Protein AF-A0A1V5L8Q8-F1 (afdb_monomer)

Nearest PDB structures (foldseek):
  6s1k-assembly1_F  TM=3.550E-01  e=3.453E+00  Escherichia coli str. K-12 substr. MG1655star

Secondary structure (DSSP, 8-state):
-HHHHHHHHHHHHHHHHHHHHHHHHHHHHHHHHHHHHHHHHHHHHHHHHHHHHHHHHHHHHHTT---HHHHHHHHHHHHHHHHHHHHHHHHHHHHHTSS------

Mean predicted aligned error: 15.07 Å

pLDDT: mean 72.55, std 12.28, range [45.75, 91.12]

Radius of gyration: 25.09 Å; Cα contacts (8 Å, |Δi|>4): 12; chains: 1; bounding box: 64×27×68 Å

Structure (mmCIF, N/CA/C/O backbone):
data_AF-A0A1V5L8Q8-F1
#
_entry.id   AF-A0A1V5L8Q8-F1
#
loop_
_atom_site.group_PDB
_atom_site.id
_atom_site.type_symbol
_atom_site.label_atom_id
_atom_site.label_alt_id
_atom_site.label_comp_id
_atom_site.label_asym_id
_atom_site.label_entity_id
_atom_site.label_seq_id
_atom_site.pdbx_PDB_ins_code
_atom_site.Cartn_x
_atom_site.Cartn_y
_atom_site.Cartn_z
_atom_site.occupancy
_atom_site.B_iso_or_equiv
_atom_site.auth_seq_id
_atom_site.auth_comp_id
_atom_site.auth_asym_id
_atom_site.auth_atom_id
_atom_site.pdbx_PDB_model_num
ATOM 1 N N . MET A 1 1 ? 47.175 17.014 -36.276 1.00 53.47 1 MET A N 1
ATOM 2 C CA . MET A 1 1 ? 46.751 15.627 -35.961 1.00 53.47 1 MET A CA 1
ATOM 3 C C . MET A 1 1 ? 46.161 15.435 -34.554 1.00 53.47 1 MET A C 1
ATOM 5 O O . MET A 1 1 ? 45.258 14.627 -34.404 1.00 53.47 1 MET A O 1
ATOM 9 N N . LYS A 1 2 ? 46.569 16.194 -33.520 1.00 57.28 2 LYS A N 1
ATOM 10 C CA . LYS A 1 2 ? 46.101 15.981 -32.127 1.00 57.28 2 LYS A CA 1
ATOM 11 C C . LYS A 1 2 ? 44.629 16.362 -31.839 1.00 57.28 2 LYS A C 1
ATOM 13 O O . LYS A 1 2 ? 44.077 15.926 -30.837 1.00 57.28 2 LYS A O 1
ATOM 18 N N . LYS A 1 3 ? 43.984 17.149 -32.714 1.00 57.81 3 LYS A N 1
ATOM 19 C CA . LYS A 1 3 ? 42.582 17.601 -32.555 1.00 57.81 3 LYS A CA 1
ATOM 20 C C . LYS A 1 3 ? 41.545 16.570 -33.032 1.00 57.81 3 LYS A C 1
ATOM 22 O O . LYS A 1 3 ? 40.495 16.442 -32.419 1.00 57.81 3 LYS A O 1
ATOM 27 N N . ILE A 1 4 ? 41.880 15.785 -34.057 1.00 62.41 4 ILE A N 1
ATOM 28 C CA . ILE A 1 4 ? 41.005 14.750 -34.639 1.00 62.41 4 ILE A CA 1
ATOM 29 C C . ILE A 1 4 ? 40.844 13.542 -33.702 1.00 62.41 4 ILE A C 1
ATOM 31 O O . ILE A 1 4 ? 39.743 13.031 -33.539 1.00 62.41 4 ILE A O 1
ATOM 35 N N . SER A 1 5 ? 41.906 13.158 -32.987 1.00 57.16 5 SER A N 1
ATOM 36 C CA . SER A 1 5 ? 41.855 12.066 -32.001 1.00 57.16 5 SER A CA 1
ATOM 37 C C . SER A 1 5 ? 40.985 12.398 -30.769 1.00 57.16 5 SER A C 1
ATOM 39 O O . SER A 1 5 ? 40.309 11.518 -30.245 1.00 57.16 5 SER A O 1
ATOM 41 N N . LYS A 1 6 ? 40.907 13.675 -30.351 1.00 58.38 6 LYS A N 1
ATOM 42 C CA . LYS A 1 6 ? 40.015 14.127 -29.259 1.00 58.38 6 LYS A CA 1
ATOM 43 C C . LYS A 1 6 ? 38.531 14.125 -29.647 1.00 58.38 6 LYS A C 1
ATOM 45 O O . LYS A 1 6 ? 37.693 13.812 -28.810 1.00 58.38 6 LYS A O 1
ATOM 50 N N . ILE A 1 7 ? 38.216 14.454 -30.901 1.00 63.81 7 ILE A N 1
ATOM 51 C CA . ILE A 1 7 ? 36.836 14.466 -31.415 1.00 63.81 7 ILE A CA 1
ATOM 52 C C . ILE A 1 7 ? 36.292 13.039 -31.559 1.00 63.81 7 ILE A C 1
ATOM 54 O O . ILE A 1 7 ? 35.157 12.779 -31.170 1.00 63.81 7 ILE A O 1
ATOM 58 N N . LEU A 1 8 ? 37.120 12.095 -32.018 1.00 64.00 8 LEU A N 1
ATOM 59 C CA . LEU A 1 8 ? 36.727 10.687 -32.117 1.00 64.00 8 LEU A CA 1
ATOM 60 C C . LEU A 1 8 ? 36.508 10.039 -30.736 1.00 64.00 8 LEU A C 1
ATOM 62 O O . LEU A 1 8 ? 35.581 9.252 -30.567 1.00 64.00 8 LEU A O 1
ATOM 66 N N . GLY A 1 9 ? 37.304 10.422 -29.729 1.00 65.88 9 GLY A N 1
ATOM 67 C CA . GLY A 1 9 ? 37.110 9.973 -28.345 1.00 65.88 9 GLY A CA 1
ATOM 68 C C . GLY A 1 9 ? 35.809 10.479 -27.707 1.00 65.88 9 GLY A C 1
ATOM 69 O O . GLY A 1 9 ? 35.163 9.736 -26.973 1.00 65.88 9 GLY A O 1
ATOM 70 N N . LEU A 1 10 ? 35.385 11.710 -28.020 1.00 64.25 10 LEU A N 1
ATOM 71 C CA . LEU A 1 10 ? 34.125 12.271 -27.519 1.00 64.25 10 LEU A CA 1
ATOM 72 C C . LEU A 1 10 ? 32.897 11.641 -28.204 1.00 64.25 10 LEU A C 1
ATOM 74 O O . LEU A 1 10 ? 31.893 11.394 -27.542 1.00 64.25 10 LEU A O 1
ATOM 78 N N . GLY A 1 11 ? 32.994 11.321 -29.501 1.00 67.19 11 GLY A N 1
ATOM 79 C CA . GLY A 1 11 ? 31.950 10.595 -30.236 1.00 67.19 11 GLY A CA 1
ATOM 80 C C . GLY A 1 11 ? 31.762 9.154 -29.750 1.00 67.19 11 GLY A C 1
ATOM 81 O O . GLY A 1 11 ? 30.631 8.712 -29.575 1.00 67.19 11 GLY A O 1
ATOM 82 N N . ALA A 1 12 ? 32.853 8.443 -29.445 1.00 64.12 12 ALA A N 1
ATOM 83 C CA . ALA A 1 12 ? 32.789 7.100 -28.867 1.00 64.12 12 ALA A CA 1
ATOM 84 C C . ALA A 1 12 ? 32.231 7.103 -27.433 1.00 64.12 12 ALA A C 1
ATOM 86 O O . ALA A 1 12 ? 31.454 6.220 -27.085 1.00 64.12 12 ALA A O 1
ATOM 87 N N . ALA A 1 13 ? 32.568 8.109 -26.617 1.00 61.88 13 ALA A N 1
ATOM 88 C CA . ALA A 1 13 ? 31.982 8.275 -25.287 1.00 61.88 13 ALA A CA 1
ATOM 89 C C . ALA A 1 13 ? 30.480 8.594 -25.359 1.00 61.88 13 ALA A C 1
ATOM 91 O O . ALA A 1 13 ? 29.715 8.013 -24.601 1.00 61.88 13 ALA A O 1
ATOM 92 N N . GLY A 1 14 ? 30.049 9.453 -26.290 1.00 64.12 14 GLY A N 1
ATOM 93 C CA . GLY A 1 14 ? 28.630 9.735 -26.530 1.00 64.12 14 GLY A CA 1
ATOM 94 C C . GLY A 1 14 ? 27.856 8.514 -27.031 1.00 64.12 14 GLY A C 1
ATOM 95 O O . GLY A 1 14 ? 26.763 8.244 -26.542 1.00 64.12 14 GLY A O 1
ATOM 96 N N . LEU A 1 15 ? 28.450 7.725 -27.933 1.00 64.62 15 LEU A N 1
ATOM 97 C CA . LEU A 1 15 ? 27.858 6.482 -28.427 1.00 64.62 15 LEU A CA 1
ATOM 98 C C . LEU A 1 15 ? 27.763 5.427 -27.316 1.00 64.62 15 LEU A C 1
ATOM 100 O O . LEU A 1 15 ? 26.694 4.861 -27.126 1.00 64.62 15 LEU A O 1
ATOM 104 N N . LEU A 1 16 ? 28.821 5.234 -26.519 1.00 60.94 16 LEU A N 1
ATOM 105 C CA . LEU A 1 16 ? 28.802 4.340 -25.357 1.00 60.94 16 LEU A CA 1
ATOM 106 C C . LEU A 1 16 ? 27.790 4.799 -24.298 1.00 60.94 16 LEU A C 1
ATOM 108 O O . LEU A 1 16 ? 27.077 3.969 -23.742 1.00 60.94 16 LEU A O 1
ATOM 112 N N . LEU A 1 17 ? 27.668 6.101 -24.025 1.00 62.00 17 LEU A N 1
ATOM 113 C CA . LEU A 1 17 ? 26.652 6.619 -23.103 1.00 62.00 17 LEU A CA 1
ATOM 114 C C . LEU A 1 17 ? 25.234 6.396 -23.656 1.00 62.00 17 LEU A C 1
ATOM 116 O O . LEU A 1 17 ? 24.341 6.016 -22.904 1.00 62.00 17 LEU A O 1
ATOM 120 N N . SER A 1 18 ? 25.041 6.560 -24.970 1.00 59.91 18 SER A N 1
ATOM 121 C CA . SER A 1 18 ? 23.750 6.344 -25.637 1.00 59.91 18 SER A CA 1
ATOM 122 C C . SER A 1 18 ? 23.333 4.872 -25.680 1.00 59.91 18 SER A C 1
ATOM 124 O O . SER A 1 18 ? 22.168 4.568 -25.454 1.00 59.91 18 SER A O 1
ATOM 126 N N . THR A 1 19 ? 24.272 3.937 -25.871 1.00 59.53 19 THR A N 1
ATOM 127 C CA . THR A 1 19 ? 23.980 2.496 -25.843 1.00 59.53 19 THR A CA 1
ATOM 128 C C . THR A 1 19 ? 23.661 2.015 -24.431 1.00 59.53 19 THR A C 1
ATOM 130 O O . THR A 1 19 ? 22.827 1.128 -24.264 1.00 59.53 19 THR A O 1
ATOM 133 N N . ASN A 1 20 ? 24.283 2.617 -23.407 1.00 60.69 20 ASN A N 1
ATOM 134 C CA . ASN A 1 20 ? 23.929 2.366 -22.009 1.00 60.69 20 ASN A CA 1
ATOM 135 C C . ASN A 1 20 ? 22.562 2.962 -21.656 1.00 60.69 20 ASN A C 1
ATOM 137 O O . ASN A 1 20 ? 21.817 2.329 -20.923 1.00 60.69 20 ASN A O 1
ATOM 141 N N . PHE A 1 21 ? 22.205 4.131 -22.193 1.00 58.31 21 PHE A N 1
ATOM 142 C CA . PHE A 1 21 ? 20.878 4.720 -22.011 1.00 58.31 21 PHE A CA 1
ATOM 143 C C . PHE A 1 21 ? 19.781 3.903 -22.710 1.00 58.31 21 PHE A C 1
ATOM 145 O O . PHE A 1 21 ? 18.759 3.633 -22.095 1.00 58.31 21 PHE A O 1
ATOM 152 N N . ALA A 1 22 ? 20.015 3.428 -23.937 1.00 59.19 22 ALA A N 1
ATOM 153 C CA . ALA A 1 22 ? 19.090 2.540 -24.645 1.00 59.19 22 ALA A CA 1
ATOM 154 C C . ALA A 1 22 ? 18.931 1.181 -23.933 1.00 59.19 22 ALA A C 1
ATOM 156 O O . ALA A 1 22 ? 17.816 0.728 -23.709 1.00 59.19 22 ALA A O 1
ATOM 157 N N . SER A 1 23 ? 20.034 0.572 -23.476 1.00 62.94 23 SER A N 1
ATOM 158 C CA . SER A 1 23 ? 19.982 -0.676 -22.691 1.00 62.94 23 SER A CA 1
ATOM 159 C C . SER A 1 23 ? 19.357 -0.475 -21.303 1.00 62.94 23 SER A C 1
ATOM 161 O O . SER A 1 23 ? 18.715 -1.376 -20.767 1.00 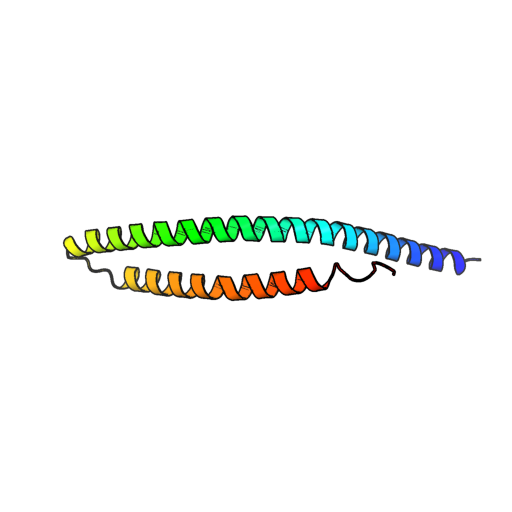62.94 23 SER A O 1
ATOM 163 N N . ALA A 1 24 ? 19.535 0.705 -20.702 1.00 61.47 24 ALA A N 1
ATOM 164 C CA . ALA A 1 24 ? 18.875 1.075 -19.457 1.00 61.47 24 ALA A CA 1
ATOM 165 C C . ALA A 1 24 ? 17.384 1.360 -19.668 1.00 61.47 24 ALA A C 1
ATOM 167 O O . ALA A 1 24 ? 16.610 1.052 -18.773 1.00 61.47 24 ALA A O 1
ATOM 168 N N . ALA A 1 25 ? 16.967 1.888 -20.821 1.00 65.62 25 ALA A N 1
ATOM 169 C CA . ALA A 1 25 ? 15.561 2.105 -21.148 1.00 65.62 25 ALA A CA 1
ATOM 170 C C . ALA A 1 25 ? 14.788 0.777 -21.203 1.00 65.62 25 ALA A C 1
ATOM 172 O O . ALA A 1 25 ? 13.766 0.656 -20.535 1.00 65.62 25 ALA A O 1
ATOM 173 N N . ASP A 1 26 ? 15.325 -0.252 -21.868 1.00 69.94 26 ASP A N 1
ATOM 174 C CA . ASP A 1 26 ? 14.754 -1.612 -21.868 1.00 69.94 26 ASP A CA 1
ATOM 175 C C . ASP A 1 26 ? 14.698 -2.238 -20.458 1.00 69.94 26 ASP A C 1
ATOM 177 O O . ASP A 1 26 ? 13.718 -2.884 -20.064 1.00 69.94 26 ASP A O 1
ATOM 181 N N . ALA A 1 27 ? 15.745 -2.029 -19.652 1.00 73.94 27 ALA A N 1
ATOM 182 C CA . ALA A 1 27 ? 15.783 -2.504 -18.270 1.00 73.94 27 ALA A CA 1
ATOM 183 C C . ALA A 1 27 ? 14.780 -1.761 -17.367 1.00 73.94 27 ALA A C 1
ATOM 185 O O . ALA A 1 27 ? 14.148 -2.378 -16.507 1.00 73.94 27 ALA A O 1
ATOM 186 N N . ILE A 1 28 ? 14.612 -0.451 -17.564 1.00 76.88 28 ILE A N 1
ATOM 187 C CA . ILE A 1 28 ? 13.650 0.388 -16.844 1.00 76.88 28 ILE A CA 1
ATOM 188 C C . ILE A 1 28 ? 12.222 -0.004 -17.231 1.00 76.88 28 ILE A C 1
ATOM 190 O O . ILE A 1 28 ? 11.397 -0.172 -16.338 1.00 76.88 28 ILE A O 1
ATOM 194 N N . ASP A 1 29 ? 11.943 -0.252 -18.510 1.00 75.75 29 ASP A N 1
ATOM 195 C CA . ASP A 1 29 ? 10.627 -0.699 -1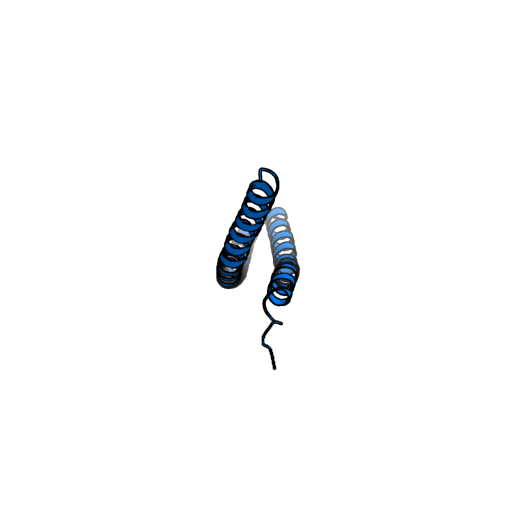8.979 1.00 75.75 29 ASP A CA 1
ATOM 196 C C . ASP A 1 29 ? 10.247 -2.075 -18.394 1.00 75.75 29 ASP A C 1
ATOM 198 O O . ASP A 1 29 ? 9.146 -2.283 -17.871 1.00 75.75 29 ASP A O 1
ATOM 202 N N . THR 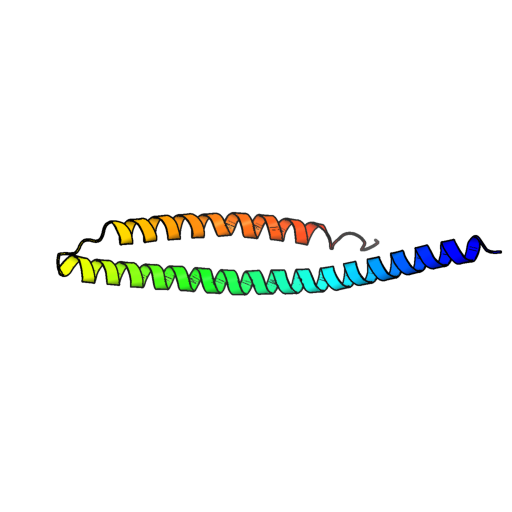A 1 30 ? 11.223 -2.989 -18.328 1.00 79.00 30 THR A N 1
ATOM 203 C CA . THR A 1 30 ? 11.071 -4.292 -17.661 1.00 79.00 30 THR A CA 1
ATOM 204 C C . THR A 1 30 ? 10.777 -4.139 -16.164 1.00 79.00 30 THR A C 1
ATOM 206 O O . THR A 1 30 ? 9.907 -4.827 -15.616 1.00 79.00 30 THR A O 1
ATOM 209 N N . VAL A 1 31 ? 11.491 -3.243 -15.476 1.00 76.69 31 VAL A N 1
ATOM 210 C CA . VAL A 1 31 ? 11.274 -2.950 -14.051 1.00 76.69 31 VAL A CA 1
ATOM 211 C C . VAL A 1 31 ? 9.911 -2.302 -13.821 1.00 76.69 31 VAL A C 1
ATOM 213 O O . VAL A 1 31 ? 9.233 -2.654 -12.857 1.00 76.69 31 VAL A O 1
ATOM 216 N N . ILE A 1 32 ? 9.471 -1.411 -14.707 1.00 80.69 32 ILE A N 1
ATOM 217 C CA . ILE A 1 32 ? 8.164 -0.758 -14.633 1.00 80.69 32 ILE A CA 1
ATOM 218 C C . ILE A 1 32 ? 7.040 -1.775 -14.817 1.00 80.69 32 ILE A C 1
ATOM 220 O O . ILE A 1 32 ? 6.108 -1.807 -14.012 1.00 80.69 32 ILE A O 1
ATOM 224 N N . THR A 1 33 ? 7.148 -2.654 -15.812 1.00 79.75 33 THR A N 1
ATOM 225 C CA . THR A 1 33 ? 6.154 -3.701 -16.076 1.00 79.75 33 THR A CA 1
ATOM 226 C C . THR A 1 33 ? 6.017 -4.650 -14.884 1.00 79.75 33 THR A C 1
ATOM 228 O O . THR A 1 33 ? 4.912 -4.856 -14.376 1.00 79.75 33 THR A O 1
ATOM 231 N N . LYS A 1 34 ? 7.139 -5.143 -14.343 1.00 82.25 34 LYS A N 1
ATOM 232 C CA . LYS A 1 34 ? 7.131 -5.965 -13.118 1.00 82.25 34 LYS A CA 1
ATOM 233 C C . LYS A 1 34 ? 6.630 -5.187 -11.903 1.00 82.25 34 LYS A C 1
ATOM 235 O O . LYS A 1 34 ? 5.917 -5.735 -11.065 1.00 82.25 34 LYS A O 1
ATOM 240 N N . GLY A 1 35 ? 6.964 -3.903 -11.818 1.00 80.88 35 GLY A N 1
ATOM 241 C CA . GLY A 1 35 ? 6.470 -2.997 -10.790 1.00 80.88 35 GLY A CA 1
ATOM 242 C C . GLY A 1 35 ? 4.946 -2.887 -10.799 1.00 80.88 35 GLY A C 1
ATOM 243 O O . GLY A 1 35 ? 4.333 -2.930 -9.734 1.00 80.88 35 GLY A O 1
ATOM 244 N N . LYS A 1 36 ? 4.316 -2.824 -11.981 1.00 81.56 36 LYS A N 1
ATOM 245 C CA . LYS A 1 36 ? 2.851 -2.798 -12.121 1.00 81.56 36 LYS A CA 1
ATOM 246 C C . LYS A 1 36 ? 2.203 -4.112 -11.685 1.00 81.56 36 LYS A C 1
ATOM 248 O O . LYS A 1 36 ? 1.215 -4.068 -10.956 1.00 81.56 36 LYS A O 1
ATOM 253 N N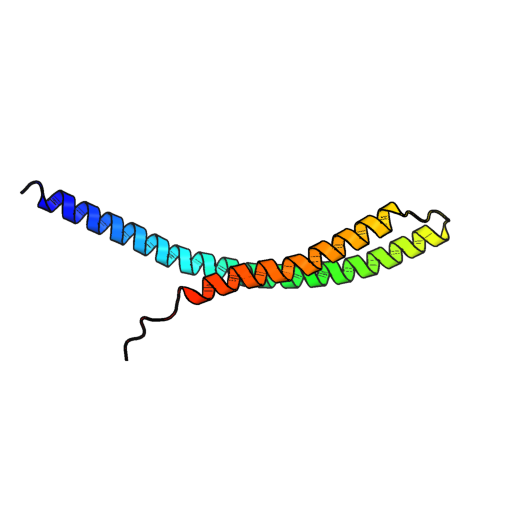 . GLU A 1 37 ? 2.761 -5.2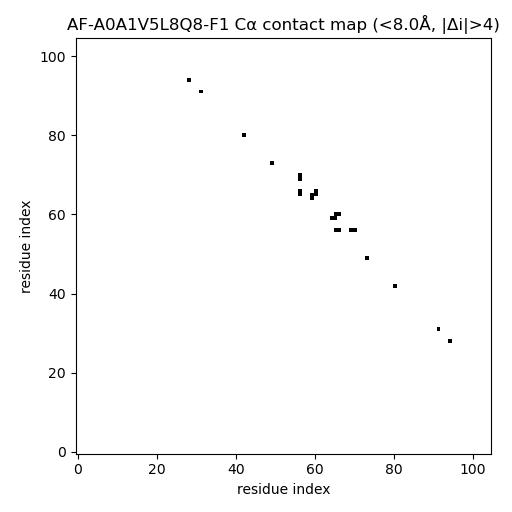60 -12.067 1.00 85.00 37 GLU A N 1
ATOM 254 C CA . GLU A 1 37 ? 2.252 -6.576 -11.642 1.00 85.00 37 GLU A CA 1
ATOM 255 C C . GLU A 1 37 ? 2.312 -6.747 -10.118 1.00 85.00 37 GLU A C 1
ATOM 257 O O . GLU A 1 37 ? 1.332 -7.153 -9.486 1.00 85.00 37 GLU A O 1
ATOM 262 N N . VAL A 1 38 ? 3.444 -6.380 -9.508 1.00 87.06 38 VAL A N 1
ATOM 263 C CA . VAL A 1 38 ? 3.617 -6.428 -8.050 1.00 87.06 38 VAL A CA 1
ATOM 264 C C . VAL A 1 38 ? 2.684 -5.436 -7.364 1.00 87.06 38 VAL A C 1
ATOM 266 O O . VAL A 1 38 ? 2.043 -5.792 -6.377 1.00 87.06 38 VAL A O 1
ATOM 269 N N . PHE A 1 39 ? 2.554 -4.216 -7.887 1.00 84.25 39 PHE A N 1
ATOM 270 C CA . PHE A 1 39 ? 1.646 -3.218 -7.330 1.00 84.25 39 PHE A CA 1
ATOM 271 C C . PHE A 1 39 ? 0.188 -3.690 -7.352 1.00 84.25 39 PHE A C 1
ATOM 273 O O . PHE A 1 39 ? -0.523 -3.532 -6.359 1.00 84.25 39 PHE A O 1
ATOM 280 N N . ASP A 1 40 ? -0.253 -4.317 -8.441 1.00 86.00 40 ASP A N 1
ATOM 281 C CA . ASP A 1 40 ? -1.619 -4.823 -8.561 1.00 86.00 40 ASP A CA 1
ATOM 282 C C . ASP A 1 40 ? -1.875 -6.018 -7.622 1.00 86.00 40 ASP A C 1
ATOM 284 O O . ASP A 1 40 ? -2.921 -6.102 -6.968 1.00 86.00 40 ASP A O 1
ATOM 288 N N . GLY A 1 41 ? -0.881 -6.901 -7.462 1.00 89.19 41 GLY A N 1
ATOM 289 C CA . GLY A 1 41 ? -0.899 -7.972 -6.463 1.00 89.19 41 GLY A CA 1
ATOM 290 C C . GLY A 1 41 ? -0.977 -7.441 -5.028 1.00 89.19 41 GLY A C 1
ATOM 291 O O . GLY A 1 41 ? -1.836 -7.864 -4.252 1.00 89.19 41 GLY A O 1
ATOM 292 N N . VAL A 1 42 ? -0.141 -6.460 -4.680 1.00 88.75 42 VAL A N 1
ATOM 293 C CA . VAL A 1 42 ? -0.136 -5.818 -3.357 1.00 88.75 42 VAL A CA 1
ATOM 294 C C . VAL A 1 42 ? -1.460 -5.108 -3.094 1.00 88.75 42 VAL A C 1
ATOM 296 O O . VAL A 1 42 ? -2.028 -5.271 -2.017 1.00 88.75 42 VAL A O 1
ATOM 299 N N . ARG A 1 43 ? -2.011 -4.381 -4.072 1.00 85.06 43 ARG A N 1
ATOM 300 C CA . ARG A 1 43 ? -3.305 -3.702 -3.934 1.00 85.06 43 ARG A CA 1
ATOM 301 C C . ARG A 1 43 ? -4.418 -4.689 -3.588 1.00 85.06 43 ARG A C 1
ATOM 303 O O . ARG A 1 43 ? -5.173 -4.446 -2.649 1.00 85.06 43 ARG A O 1
ATOM 310 N N . LYS A 1 44 ? -4.492 -5.822 -4.294 1.00 89.31 44 LYS A N 1
ATOM 311 C CA . LYS A 1 44 ? -5.458 -6.898 -4.008 1.00 89.31 44 LYS A CA 1
ATOM 312 C C . LYS A 1 44 ? -5.279 -7.460 -2.596 1.00 89.31 44 LYS A C 1
ATOM 314 O O . LYS A 1 44 ? -6.252 -7.564 -1.853 1.00 89.31 44 LYS A O 1
ATOM 319 N N . VAL A 1 45 ? -4.043 -7.762 -2.200 1.00 89.38 45 VAL A N 1
ATOM 320 C CA . VAL A 1 45 ? -3.728 -8.287 -0.863 1.00 89.38 45 VAL A CA 1
ATOM 321 C C . VAL A 1 45 ? -4.092 -7.285 0.237 1.00 89.38 45 VAL A C 1
ATOM 323 O O . VAL A 1 45 ? -4.659 -7.684 1.248 1.00 89.38 45 VAL A O 1
ATOM 326 N N . VAL A 1 46 ? -3.857 -5.985 0.035 1.00 86.75 46 VAL A N 1
ATOM 327 C CA . VAL A 1 46 ? -4.231 -4.930 0.993 1.00 86.75 46 VAL A CA 1
ATOM 328 C C . VAL A 1 46 ? -5.749 -4.776 1.110 1.00 86.75 46 VAL A C 1
ATOM 330 O O . VAL A 1 46 ? -6.239 -4.586 2.219 1.00 86.75 46 VAL A O 1
ATOM 333 N N . PHE A 1 47 ? -6.520 -4.919 0.026 1.00 87.44 47 PHE A N 1
ATOM 334 C CA . PHE A 1 47 ? -7.989 -4.938 0.116 1.00 87.44 47 PHE A CA 1
ATOM 335 C C . PHE A 1 47 ? -8.505 -6.130 0.931 1.00 87.44 47 PHE A C 1
ATOM 337 O O . PHE A 1 47 ? -9.397 -5.969 1.766 1.00 87.44 47 PHE A O 1
ATOM 344 N N . VAL A 1 48 ? -7.915 -7.311 0.739 1.00 91.12 48 VAL A N 1
ATOM 345 C CA . VAL A 1 48 ? -8.268 -8.520 1.497 1.00 91.12 48 VAL A CA 1
ATOM 346 C C . VAL A 1 48 ? -7.864 -8.377 2.968 1.00 91.12 48 VAL A C 1
ATOM 348 O O . VAL A 1 48 ? -8.695 -8.566 3.856 1.00 91.12 48 VAL A O 1
ATOM 351 N N . LEU A 1 49 ? -6.626 -7.960 3.246 1.00 88.25 49 LEU A N 1
ATOM 352 C CA . LEU A 1 49 ? -6.135 -7.692 4.601 1.00 88.25 49 LEU A CA 1
ATOM 353 C C . LEU A 1 49 ? -6.909 -6.566 5.295 1.00 88.25 49 LEU A C 1
ATOM 355 O O . LEU A 1 49 ? -7.120 -6.641 6.499 1.00 88.25 49 LEU A O 1
ATOM 359 N N . GLY A 1 50 ? -7.369 -5.550 4.564 1.00 86.19 50 GLY A N 1
ATOM 360 C CA . GLY A 1 50 ? -8.230 -4.490 5.086 1.00 86.19 50 GLY A CA 1
ATOM 361 C C . GLY A 1 50 ? -9.607 -5.010 5.502 1.00 86.19 50 GLY A C 1
ATOM 362 O O . GLY A 1 50 ? -10.101 -4.642 6.566 1.00 86.19 50 GLY A O 1
ATOM 363 N N . GLY A 1 51 ? -10.192 -5.925 4.721 1.00 87.62 51 GLY A N 1
ATOM 364 C CA . GLY A 1 51 ? -11.433 -6.621 5.075 1.00 87.62 51 GLY A CA 1
ATOM 365 C C . GLY A 1 51 ? -11.276 -7.503 6.316 1.00 87.62 51 GLY A C 1
ATOM 366 O O . GLY A 1 51 ? -12.047 -7.379 7.265 1.00 87.62 51 GLY A O 1
ATOM 367 N N . PHE A 1 52 ? -10.229 -8.329 6.369 1.00 89.38 52 PHE A N 1
ATOM 368 C CA . PHE A 1 52 ? -9.920 -9.132 7.559 1.00 89.38 52 PHE A CA 1
ATOM 369 C C . PHE A 1 52 ? -9.533 -8.271 8.773 1.00 89.38 52 PHE A C 1
ATOM 371 O O . PHE A 1 52 ? -9.879 -8.603 9.905 1.00 89.38 52 PHE A O 1
ATOM 378 N N . GLY A 1 53 ? -8.888 -7.125 8.550 1.00 83.00 53 GLY A N 1
ATOM 379 C CA . GLY A 1 53 ? -8.604 -6.122 9.572 1.00 83.00 53 GLY A CA 1
ATOM 380 C C . GLY A 1 53 ? -9.878 -5.501 10.142 1.00 83.00 53 GLY A C 1
ATOM 381 O O . GLY A 1 53 ? -10.006 -5.378 11.356 1.00 83.00 53 GLY A O 1
ATOM 382 N N . LEU A 1 54 ? -10.874 -5.195 9.305 1.00 87.62 54 LEU A N 1
ATOM 383 C CA . LEU A 1 54 ? -12.181 -4.713 9.764 1.00 87.62 54 LEU A CA 1
ATOM 384 C C . LEU A 1 54 ? -12.895 -5.760 10.637 1.00 87.62 54 LEU A C 1
ATOM 386 O O . LEU A 1 54 ? -13.460 -5.418 11.675 1.00 87.62 54 LEU A O 1
ATOM 390 N N . VAL A 1 55 ? -12.816 -7.041 10.262 1.00 87.12 55 VAL A N 1
ATOM 391 C CA . VAL A 1 55 ? -13.353 -8.152 11.067 1.00 87.12 55 VAL A CA 1
ATOM 392 C C . VAL A 1 55 ? -12.626 -8.263 12.415 1.00 87.12 55 VAL A C 1
ATOM 394 O O . VAL A 1 55 ? -13.269 -8.436 13.450 1.00 87.12 55 VAL A O 1
ATOM 397 N N . GLY A 1 56 ? -11.301 -8.088 12.440 1.00 84.12 56 GLY A N 1
ATOM 398 C CA . GLY A 1 56 ? -10.514 -8.033 13.678 1.00 84.12 56 GLY A CA 1
ATOM 399 C C . GLY A 1 56 ? -10.893 -6.857 14.589 1.00 84.12 56 GLY A C 1
ATOM 400 O O . GLY A 1 56 ? -10.975 -7.021 15.808 1.00 84.12 56 GLY A O 1
ATOM 401 N N . LEU A 1 57 ? -11.202 -5.690 14.012 1.00 82.31 57 LEU A N 1
ATOM 402 C CA . LEU A 1 57 ? -11.711 -4.533 14.756 1.00 82.31 57 LEU A CA 1
ATOM 403 C C . LEU A 1 57 ? -13.100 -4.808 15.340 1.00 82.31 57 LEU A C 1
ATOM 405 O O . LEU A 1 57 ? -13.364 -4.439 16.482 1.00 82.31 57 LEU A O 1
ATOM 409 N N . ALA A 1 58 ? -13.971 -5.473 14.582 1.00 83.19 58 ALA A N 1
ATOM 410 C CA . ALA A 1 58 ? -15.291 -5.866 15.059 1.00 83.19 58 ALA A CA 1
ATOM 411 C C . ALA A 1 58 ? -15.178 -6.831 16.249 1.00 83.19 58 ALA A C 1
ATOM 413 O O . ALA A 1 58 ? -15.804 -6.603 17.280 1.00 83.19 58 ALA A O 1
ATOM 414 N N . MET A 1 59 ? -14.298 -7.834 16.161 1.00 81.50 59 MET A N 1
ATOM 415 C CA . MET A 1 59 ? -13.996 -8.737 17.278 1.00 81.50 59 MET A CA 1
ATOM 416 C C . MET A 1 59 ? -13.466 -7.978 18.506 1.00 81.50 59 MET A C 1
ATOM 418 O O . MET A 1 59 ? -13.904 -8.236 19.624 1.00 81.50 59 MET A O 1
ATOM 422 N N . ALA A 1 60 ? -12.581 -6.994 18.322 1.00 77.19 60 ALA A N 1
ATOM 423 C CA . ALA A 1 60 ? -12.074 -6.160 19.416 1.00 77.19 60 ALA A CA 1
ATOM 424 C C . ALA A 1 60 ? -13.150 -5.241 20.037 1.00 77.19 60 ALA A C 1
ATOM 426 O O . ALA A 1 60 ? -13.127 -4.986 21.244 1.00 77.19 60 ALA A O 1
ATOM 427 N N . ALA A 1 61 ? -14.112 -4.776 19.234 1.00 78.75 61 ALA A N 1
ATOM 428 C CA . ALA A 1 61 ? -15.242 -3.971 19.689 1.00 78.75 61 ALA A CA 1
ATOM 429 C C . ALA A 1 61 ? -16.233 -4.777 20.546 1.00 78.75 61 ALA A C 1
ATOM 431 O O . ALA A 1 61 ? -16.777 -4.222 21.500 1.00 78.75 61 ALA A O 1
ATOM 432 N N . ILE A 1 62 ? -16.412 -6.080 20.280 1.00 77.50 62 ILE A N 1
ATOM 433 C CA . ILE A 1 62 ? -17.255 -6.958 21.116 1.00 77.50 62 ILE A CA 1
ATOM 434 C C . ILE A 1 62 ? -16.710 -7.064 22.550 1.00 77.50 62 ILE A C 1
ATOM 436 O O . ILE A 1 62 ? -17.485 -7.124 23.500 1.00 77.50 62 ILE A O 1
ATOM 440 N N . PHE A 1 63 ? -15.392 -6.975 22.741 1.00 75.88 63 PHE A N 1
ATOM 441 C CA . PHE A 1 63 ? -14.774 -6.918 24.073 1.00 75.88 63 PHE A CA 1
ATOM 442 C C . PHE A 1 63 ? -14.789 -5.513 24.712 1.00 75.88 63 PHE A C 1
ATOM 444 O O . PHE A 1 63 ? -14.089 -5.269 25.695 1.00 75.88 63 PHE A O 1
ATOM 451 N N . GLY A 1 64 ? -15.548 -4.560 24.159 1.00 68.38 64 GLY A N 1
ATOM 452 C CA . GLY A 1 64 ? -15.710 -3.206 24.699 1.00 68.38 64 GLY A CA 1
ATOM 453 C C . GLY A 1 64 ? -14.519 -2.266 24.471 1.00 68.38 64 GLY A C 1
ATOM 454 O O . GLY A 1 64 ? -14.581 -1.094 24.839 1.00 68.38 64 GLY A O 1
ATOM 455 N N . LYS A 1 65 ? -13.438 -2.725 23.825 1.00 67.38 65 LYS A N 1
ATOM 456 C CA . LYS A 1 65 ? -12.282 -1.889 23.464 1.00 67.38 65 LYS A CA 1
ATOM 457 C C . LYS A 1 65 ? -12.437 -1.351 22.046 1.00 67.38 65 LYS A C 1
ATOM 459 O O . LYS A 1 65 ? -11.715 -1.744 21.133 1.00 67.38 65 LYS A O 1
ATOM 464 N N . ILE A 1 66 ? -13.350 -0.400 21.862 1.00 67.44 66 ILE A N 1
ATOM 465 C CA . ILE A 1 66 ? -13.439 0.354 20.606 1.00 67.44 66 ILE A CA 1
ATOM 466 C C . ILE A 1 66 ? -12.210 1.270 20.509 1.00 67.44 66 ILE A C 1
ATOM 468 O O . ILE A 1 66 ? -12.102 2.302 21.172 1.00 67.44 66 ILE A O 1
ATOM 472 N N . GLN A 1 67 ? -11.231 0.847 19.710 1.00 68.56 67 GLN A N 1
ATOM 473 C CA . GLN A 1 67 ? -9.978 1.565 19.493 1.00 68.56 67 GLN A CA 1
ATOM 474 C C . GLN A 1 67 ? -10.136 2.539 18.317 1.00 68.56 67 GLN A C 1
ATOM 476 O O . GLN A 1 67 ? -9.870 2.196 17.165 1.00 68.56 67 GLN A O 1
ATOM 481 N N . TRP A 1 68 ? -10.495 3.789 18.614 1.00 74.94 68 TRP A N 1
ATOM 482 C CA . TRP A 1 68 ? -10.575 4.883 17.630 1.00 74.94 68 TRP A CA 1
ATOM 483 C C . TRP A 1 68 ? -9.285 5.071 16.816 1.00 74.94 68 TRP A C 1
ATOM 485 O O . TRP A 1 68 ? -9.323 5.437 15.643 1.00 74.94 68 TRP A O 1
ATOM 495 N N . LYS A 1 69 ? -8.134 4.744 17.416 1.00 80.94 69 LYS A N 1
ATOM 496 C CA . LYS A 1 69 ? -6.818 4.794 16.763 1.00 80.94 69 LYS A CA 1
ATOM 497 C C . LYS A 1 69 ? -6.704 3.811 15.595 1.00 80.94 69 LYS A C 1
ATOM 499 O O . LYS A 1 69 ? -6.039 4.107 14.611 1.00 80.94 69 LYS A O 1
ATOM 504 N N . TRP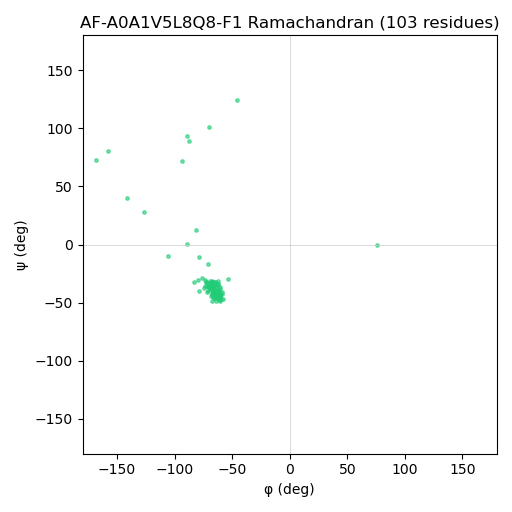 A 1 70 ? -7.352 2.654 15.698 1.00 77.69 70 TRP A N 1
ATOM 505 C CA . TRP A 1 70 ? -7.278 1.601 14.688 1.00 77.69 70 TRP A CA 1
ATOM 506 C C . TRP A 1 70 ? -8.174 1.916 13.487 1.00 77.69 70 TRP A C 1
ATOM 508 O O . TRP A 1 70 ? -7.745 1.765 12.349 1.00 77.69 70 TRP A O 1
ATOM 518 N N . PHE A 1 71 ? -9.371 2.459 13.731 1.00 81.44 71 PHE A N 1
ATOM 519 C CA . PHE A 1 71 ? -10.236 2.962 12.661 1.00 81.44 71 PHE A CA 1
ATOM 520 C C . PHE A 1 71 ? -9.600 4.156 11.928 1.00 81.44 71 PHE A C 1
ATOM 522 O O . PHE A 1 71 ? -9.623 4.212 10.702 1.00 81.44 71 PHE A O 1
ATOM 529 N N . GLY A 1 72 ? -8.948 5.067 12.664 1.00 86.19 72 GLY A N 1
ATOM 530 C CA . GLY A 1 72 ? -8.188 6.173 12.074 1.00 86.19 72 GLY A CA 1
ATOM 531 C C . GLY A 1 72 ? -7.009 5.704 11.215 1.00 86.19 72 GLY A C 1
ATOM 532 O O . GLY A 1 72 ? -6.844 6.172 10.091 1.00 86.19 72 GLY A O 1
ATOM 533 N N . ALA A 1 73 ? -6.226 4.733 11.697 1.00 82.38 73 ALA A N 1
ATOM 534 C CA . ALA A 1 73 ? -5.142 4.135 10.916 1.00 82.38 73 ALA A CA 1
ATOM 535 C C . ALA A 1 73 ? -5.656 3.465 9.628 1.00 82.38 73 ALA A C 1
ATOM 537 O O . ALA A 1 73 ? -5.029 3.584 8.576 1.00 82.38 73 ALA A O 1
ATOM 538 N N . LEU A 1 74 ? -6.823 2.817 9.694 1.00 85.00 74 LEU A N 1
ATOM 539 C CA . LEU A 1 74 ? -7.455 2.160 8.551 1.00 85.00 74 LEU A CA 1
ATOM 540 C C . LEU A 1 74 ? -7.942 3.187 7.513 1.00 85.00 74 LEU A C 1
ATOM 542 O O . LEU A 1 74 ? -7.650 3.045 6.327 1.00 85.00 74 LEU A O 1
ATOM 546 N N . ALA A 1 75 ? -8.582 4.275 7.950 1.00 86.44 75 ALA A N 1
ATOM 547 C CA . ALA A 1 75 ? -9.010 5.368 7.073 1.00 86.44 75 ALA A CA 1
ATOM 548 C C . ALA A 1 75 ? -7.832 6.043 6.347 1.00 86.44 75 ALA A C 1
ATOM 550 O O . ALA A 1 75 ? -7.883 6.264 5.134 1.00 86.44 75 ALA A O 1
ATOM 551 N N . ILE A 1 76 ? -6.739 6.323 7.062 1.00 87.50 76 ILE A N 1
ATOM 552 C CA . ILE A 1 76 ? -5.523 6.902 6.470 1.00 87.50 76 ILE A CA 1
ATOM 553 C C . ILE A 1 76 ? -4.890 5.919 5.470 1.00 87.50 76 ILE A C 1
ATOM 555 O O . ILE A 1 76 ? -4.492 6.327 4.378 1.00 87.50 76 ILE A O 1
ATOM 559 N N . GLY A 1 77 ? -4.862 4.621 5.793 1.00 84.81 77 GLY A N 1
ATOM 560 C CA . GLY A 1 77 ? -4.345 3.573 4.909 1.00 84.81 77 GLY A CA 1
ATOM 561 C C . GLY A 1 77 ? -5.100 3.464 3.580 1.00 84.81 77 GLY A C 1
ATOM 562 O O . GLY A 1 77 ? -4.470 3.407 2.524 1.00 84.81 77 GLY A O 1
ATOM 563 N N . LEU A 1 78 ? -6.440 3.508 3.600 1.00 82.38 78 LEU A N 1
ATOM 564 C CA . LEU A 1 78 ? -7.242 3.509 2.366 1.00 82.38 78 LEU A CA 1
ATOM 565 C C . LEU A 1 78 ? -7.060 4.795 1.552 1.00 82.38 78 LEU A C 1
ATOM 567 O O . LEU A 1 78 ? -7.059 4.746 0.322 1.00 82.38 78 LEU A O 1
ATOM 571 N N . THR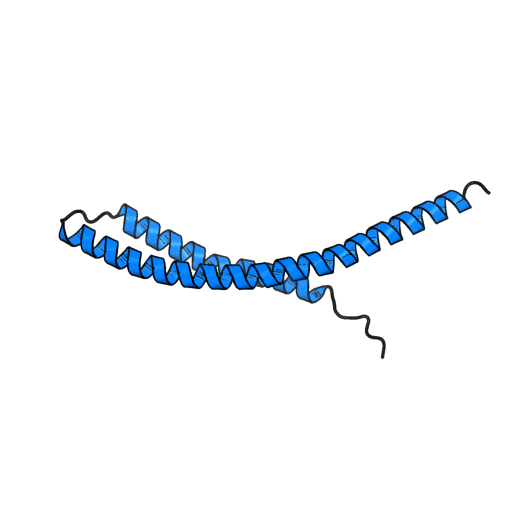 A 1 79 ? -6.870 5.930 2.226 1.00 87.62 79 THR A N 1
ATOM 572 C CA . THR A 1 79 ? -6.657 7.222 1.562 1.00 87.62 79 THR A CA 1
ATOM 573 C C . THR A 1 79 ? -5.347 7.211 0.769 1.00 87.62 79 THR A C 1
ATOM 575 O O . THR A 1 79 ? -5.334 7.564 -0.408 1.00 87.62 79 THR A O 1
ATOM 578 N N . ILE A 1 80 ? -4.258 6.712 1.369 1.00 86.62 80 ILE A N 1
ATOM 579 C CA . ILE A 1 80 ? -2.963 6.532 0.689 1.00 86.62 80 ILE A CA 1
ATOM 580 C C . ILE A 1 80 ? -3.068 5.537 -0.478 1.00 86.62 80 ILE A C 1
ATOM 582 O O . ILE A 1 80 ? -2.508 5.783 -1.545 1.00 86.62 80 ILE A O 1
ATOM 586 N N . LEU A 1 81 ? -3.802 4.431 -0.310 1.00 83.31 81 LEU A N 1
ATOM 587 C CA . LEU A 1 81 ? -3.934 3.408 -1.352 1.00 83.31 81 LEU A CA 1
ATOM 588 C C . LEU A 1 81 ? -4.684 3.936 -2.590 1.00 83.31 81 LEU A C 1
ATOM 590 O O . LEU A 1 81 ? -4.355 3.562 -3.716 1.00 83.31 81 LEU A O 1
ATOM 594 N N . GLY A 1 82 ? -5.668 4.821 -2.395 1.00 81.12 82 GLY A N 1
ATOM 595 C CA . GLY A 1 82 ? -6.365 5.512 -3.483 1.00 81.12 82 GLY A CA 1
ATOM 596 C C . GLY A 1 82 ? -5.462 6.483 -4.249 1.00 81.12 82 GLY A C 1
ATOM 597 O O . GLY A 1 82 ? -5.533 6.549 -5.474 1.00 81.12 82 GLY A O 1
ATOM 598 N N . LEU A 1 83 ? -4.569 7.176 -3.537 1.00 80.88 83 LEU A N 1
ATOM 599 C CA . LEU A 1 83 ? -3.615 8.129 -4.116 1.00 80.88 83 LEU A CA 1
ATOM 600 C C . LEU A 1 83 ? -2.437 7.446 -4.829 1.00 80.88 83 LEU A C 1
ATOM 602 O O . LEU A 1 83 ? -1.90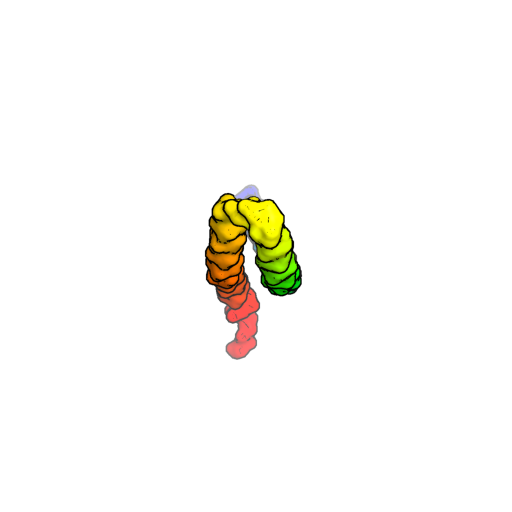8 7.984 -5.794 1.00 80.88 83 LEU A O 1
ATOM 606 N N . ALA A 1 84 ? -2.033 6.246 -4.411 1.00 79.88 84 ALA A N 1
ATOM 607 C CA . ALA A 1 84 ? -0.937 5.527 -5.063 1.00 79.88 84 ALA A CA 1
ATOM 608 C C . ALA A 1 84 ? -1.234 5.231 -6.547 1.00 79.88 84 ALA A C 1
ATOM 610 O O . ALA A 1 84 ? -0.346 5.330 -7.393 1.00 79.88 84 ALA A O 1
ATOM 611 N N . GLY A 1 85 ? -2.495 4.934 -6.883 1.00 70.69 85 GLY A N 1
ATOM 612 C CA . GLY A 1 85 ? -2.904 4.624 -8.254 1.00 70.69 85 GLY A CA 1
ATOM 613 C C . GLY A 1 85 ? -2.706 5.775 -9.249 1.00 70.69 85 GLY A C 1
ATOM 614 O O . GLY A 1 85 ? -2.367 5.517 -10.401 1.00 70.69 85 GLY A O 1
ATOM 615 N N . SER A 1 86 ? -2.866 7.035 -8.826 1.00 73.12 86 SER A N 1
ATOM 616 C CA . SER A 1 86 ? -2.661 8.192 -9.712 1.00 73.12 86 SER A CA 1
ATOM 617 C C . SER A 1 86 ? -1.180 8.455 -9.987 1.00 73.12 86 SER A C 1
ATOM 619 O O . SER A 1 86 ? -0.813 8.757 -11.119 1.00 73.12 86 SER A O 1
ATOM 621 N N . ILE A 1 87 ? -0.319 8.258 -8.987 1.00 71.62 87 ILE A N 1
ATOM 622 C CA . ILE A 1 87 ? 1.136 8.438 -9.111 1.00 71.62 87 ILE A CA 1
ATOM 623 C C . ILE A 1 87 ? 1.734 7.396 -10.067 1.00 71.62 87 ILE A C 1
ATOM 625 O O . ILE A 1 87 ? 2.582 7.710 -10.896 1.00 71.62 87 ILE A O 1
ATOM 629 N N . ILE A 1 88 ? 1.265 6.152 -9.989 1.00 70.44 88 ILE A N 1
ATOM 630 C CA . ILE A 1 88 ? 1.792 5.041 -10.795 1.00 70.44 88 ILE A CA 1
ATOM 631 C C . ILE A 1 88 ? 1.356 5.140 -12.255 1.00 70.44 88 ILE A C 1
ATOM 633 O O . ILE A 1 88 ? 2.088 4.710 -13.143 1.00 70.44 88 ILE A O 1
ATOM 637 N N . ASN A 1 89 ? 0.186 5.712 -12.526 1.00 69.81 89 ASN A N 1
ATOM 638 C CA . ASN A 1 89 ? -0.223 5.988 -13.899 1.00 69.81 89 ASN A CA 1
ATOM 639 C C . ASN A 1 89 ? 0.579 7.150 -14.492 1.00 69.81 89 ASN A C 1
ATOM 641 O O . ASN A 1 89 ? 1.068 7.013 -15.605 1.00 69.81 89 ASN A O 1
ATOM 645 N N . TYR A 1 90 ? 0.829 8.208 -13.715 1.00 68.00 90 TYR A N 1
ATOM 646 C CA . TYR A 1 90 ? 1.630 9.349 -14.164 1.00 68.00 90 TYR A CA 1
ATOM 647 C C . TYR A 1 90 ? 3.072 8.968 -14.543 1.00 68.00 90 TYR A C 1
ATOM 649 O O . TYR A 1 90 ? 3.573 9.388 -15.578 1.00 68.00 90 TYR A O 1
ATOM 657 N N . ILE A 1 91 ? 3.735 8.128 -13.742 1.00 64.00 91 ILE A N 1
ATOM 658 C CA . ILE A 1 91 ? 5.124 7.710 -14.011 1.00 64.00 91 ILE A CA 1
ATOM 659 C C . ILE A 1 91 ? 5.215 6.776 -15.231 1.00 64.00 91 ILE A C 1
ATOM 661 O O . ILE A 1 91 ? 6.189 6.816 -15.980 1.00 64.00 91 ILE A O 1
ATOM 665 N N . VAL A 1 92 ? 4.212 5.921 -15.445 1.00 64.12 92 VAL A N 1
ATOM 666 C CA . VAL A 1 92 ? 4.236 4.956 -16.559 1.00 64.12 92 VAL A CA 1
ATOM 667 C C . VAL A 1 92 ? 3.849 5.588 -17.892 1.00 64.12 92 VAL A C 1
ATOM 669 O O . VAL A 1 92 ? 4.366 5.175 -18.930 1.00 64.12 92 VAL A O 1
ATOM 672 N N . GLU A 1 93 ? 2.990 6.601 -17.871 1.00 58.28 93 GLU A N 1
ATOM 673 C CA . GLU A 1 93 ? 2.619 7.353 -19.070 1.00 58.28 93 GLU A CA 1
ATOM 674 C C . GLU A 1 93 ? 3.818 8.121 -19.658 1.00 58.28 93 GLU A C 1
ATOM 676 O O . GLU A 1 93 ? 3.970 8.170 -20.873 1.00 58.28 93 GLU A O 1
ATOM 681 N N . ASP A 1 94 ? 4.752 8.587 -18.822 1.00 55.59 94 ASP A N 1
ATOM 682 C CA . ASP A 1 94 ? 6.005 9.219 -19.273 1.00 55.59 94 ASP A CA 1
ATOM 683 C C . ASP A 1 94 ? 6.972 8.211 -19.939 1.00 55.59 94 ASP A C 1
ATOM 685 O O . ASP A 1 94 ? 7.675 8.518 -20.899 1.00 55.59 94 ASP A O 1
ATOM 689 N N . THR A 1 95 ? 6.949 6.943 -19.509 1.00 54.97 95 THR A N 1
ATOM 690 C CA . THR A 1 95 ? 7.810 5.892 -20.094 1.00 54.97 95 THR A CA 1
ATOM 691 C C . THR A 1 95 ? 7.343 5.471 -21.491 1.00 54.97 95 THR A C 1
ATOM 693 O O . THR A 1 95 ? 8.162 5.177 -22.359 1.00 54.97 95 THR A O 1
ATOM 696 N N . THR A 1 96 ? 6.033 5.507 -21.759 1.00 53.44 96 THR A N 1
ATOM 697 C CA . THR A 1 96 ? 5.478 5.121 -23.071 1.00 53.44 96 THR A CA 1
ATOM 698 C C . THR A 1 96 ? 5.620 6.211 -24.139 1.00 53.44 96 THR A C 1
ATOM 700 O O . THR A 1 96 ? 5.435 5.928 -25.321 1.00 53.44 96 THR A O 1
ATOM 703 N N . MET A 1 97 ? 6.005 7.436 -23.765 1.00 52.28 97 MET A N 1
ATOM 704 C CA . MET A 1 97 ? 6.246 8.538 -24.707 1.00 52.28 97 MET A CA 1
ATOM 705 C C . MET A 1 97 ? 7.697 8.606 -25.223 1.00 52.28 97 MET A C 1
ATOM 707 O O . MET A 1 97 ? 8.007 9.465 -26.047 1.00 52.28 97 MET A O 1
ATOM 711 N N . GLY A 1 98 ? 8.580 7.690 -24.795 1.00 50.06 98 GLY A N 1
ATOM 712 C CA . GLY A 1 98 ? 10.001 7.672 -25.174 1.00 50.06 98 GLY A CA 1
ATOM 713 C C . GLY A 1 98 ? 10.441 6.602 -26.185 1.00 50.06 98 GLY A C 1
ATOM 714 O O . GLY A 1 98 ? 11.573 6.671 -26.655 1.00 50.06 98 GLY A O 1
ATOM 715 N N . THR A 1 99 ? 9.601 5.619 -26.535 1.00 52.38 99 THR A N 1
ATOM 716 C CA . THR A 1 99 ? 10.034 4.418 -27.293 1.00 52.38 99 THR A CA 1
ATOM 717 C C . THR A 1 99 ? 9.240 4.126 -28.572 1.00 52.38 99 THR A C 1
ATOM 719 O O . THR A 1 99 ? 9.191 2.988 -29.034 1.00 52.38 99 THR A O 1
ATOM 722 N N . GLY A 1 100 ? 8.666 5.142 -29.224 1.00 60.56 100 GLY A N 1
ATOM 723 C CA . GLY A 1 100 ? 8.022 4.920 -30.520 1.00 60.56 100 GLY A CA 1
ATOM 724 C C . GLY A 1 100 ? 7.862 6.147 -31.402 1.00 60.56 100 GLY A C 1
ATOM 725 O O . GLY A 1 100 ? 6.756 6.661 -31.487 1.00 60.56 100 GLY A O 1
ATOM 726 N N . GLN A 1 101 ? 8.918 6.557 -32.117 1.00 50.41 101 GLN A N 1
ATOM 727 C CA . GLN A 1 101 ? 8.806 7.104 -33.483 1.00 50.41 101 GLN A CA 1
ATOM 728 C C . GLN A 1 101 ? 10.174 7.225 -34.192 1.00 50.41 101 GLN A C 1
ATOM 730 O O . GLN A 1 101 ? 10.678 8.310 -34.460 1.00 50.41 101 GLN A O 1
ATOM 735 N N . ASP A 1 102 ? 10.742 6.093 -34.594 1.00 49.44 102 ASP A N 1
ATOM 736 C CA . ASP A 1 102 ? 11.679 5.991 -35.722 1.00 49.44 102 ASP A CA 1
ATOM 737 C C . ASP A 1 102 ? 11.441 4.695 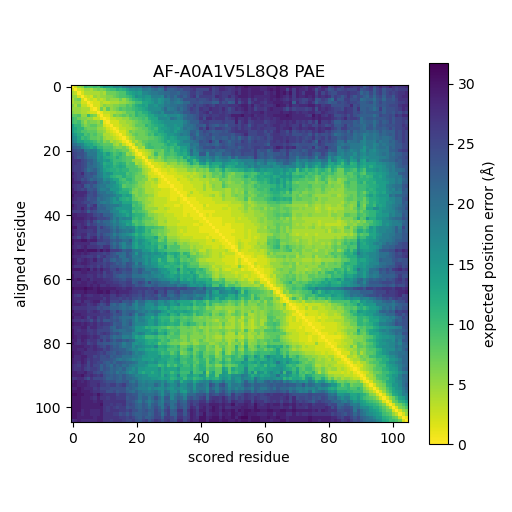-36.522 1.00 49.44 102 ASP A C 1
ATOM 739 O O . ASP A 1 102 ? 12.354 4.045 -37.021 1.00 49.44 102 ASP A O 1
ATOM 743 N N . THR A 1 103 ? 10.167 4.331 -36.719 1.00 54.78 103 THR A N 1
ATOM 744 C CA . THR A 1 103 ? 9.766 3.437 -37.816 1.00 54.78 103 THR A CA 1
ATOM 745 C C . THR A 1 103 ? 9.500 4.274 -39.067 1.00 54.78 103 THR A C 1
ATOM 747 O O . THR A 1 103 ? 8.398 4.763 -39.310 1.00 54.78 103 THR A O 1
ATOM 750 N N . ILE A 1 104 ? 10.579 4.462 -39.831 1.00 53.78 104 ILE A N 1
ATOM 751 C CA . ILE A 1 104 ? 10.620 5.003 -41.194 1.00 53.78 104 ILE A CA 1
ATOM 752 C C . ILE A 1 104 ? 9.526 4.333 -42.044 1.00 53.78 104 ILE A C 1
ATOM 754 O O . ILE A 1 104 ? 9.497 3.106 -42.171 1.00 53.78 104 ILE A O 1
ATOM 758 N N . LYS A 1 105 ? 8.657 5.145 -42.647 1.00 45.75 105 LYS A N 1
ATOM 759 C CA . LYS A 1 105 ? 7.843 4.781 -43.806 1.00 45.75 105 LYS A CA 1
ATOM 760 C C . LYS A 1 105 ? 8.229 5.681 -44.967 1.00 45.75 105 LYS A C 1
ATOM 762 O O . LYS A 1 105 ? 8.477 6.878 -44.695 1.00 45.75 105 LYS A O 1
#

Sequence (105 aa):
MKKISKILGLGAAGLLLSTNFASAADAIDTVITKGKEVFDGVRKVVFVLGGFGLVGLAMAAIFGKIQWKWFGALAIGLTILGLAGSIINYIVEDTTMGTGQDTIK

Foldseek 3Di:
DVVVVVVVVVVVVVVVVVVVVVVVLVVVLVVLVVVVVVLVVVLVVVVVVLVVLVVVQVVCVVVVPNPPVSVVVSVVVVVVNVVVVVVSVVVVVVSVVPPDDPPDD

Solvent-accessible surface area (backbone atoms only — not comparable to full-atom values): 6027 Å² total; per-residue (Å²): 119,79,66,61,60,54,52,53,52,52,51,51,50,51,49,53,52,49,53,50,51,55,57,44,47,56,51,49,52,52,50,50,55,51,48,51,57,50,49,55,52,49,50,55,50,49,55,52,51,48,52,54,46,51,52,51,50,51,58,39,37,75,74,70,54,70,54,67,68,56,57,50,53,50,54,52,51,54,53,52,59,62,52,50,58,58,56,55,49,56,59,50,57,61,58,69,73,74,80,79,87,83,81,84,127